Protein AF-A0A443RAS6-F1 (afdb_monomer_lite)

Organism: NCBI:txid1965070

Structure (mmCIF, N/CA/C/O backbone):
data_AF-A0A443RAS6-F1
#
_entry.id   AF-A0A443RAS6-F1
#
loop_
_atom_site.group_PDB
_atom_site.id
_atom_site.type_symbol
_atom_site.label_atom_id
_atom_site.label_alt_id
_atom_site.label_comp_id
_atom_site.label_asym_id
_atom_site.label_entity_id
_atom_site.label_seq_id
_atom_site.pdbx_PDB_ins_code
_atom_site.Cartn_x
_atom_site.Cartn_y
_atom_site.Cartn_z
_atom_site.occupancy
_atom_site.B_iso_or_equiv
_atom_site.auth_seq_id
_atom_site.auth_comp_id
_atom_site.auth_asym_id
_atom_site.auth_atom_id
_atom_site.pdbx_PDB_model_num
ATOM 1 N N . MET A 1 1 ? 13.124 -2.438 -20.860 1.00 58.00 1 MET A N 1
ATOM 2 C CA . MET A 1 1 ? 12.366 -3.612 -20.369 1.00 58.00 1 MET A CA 1
ATOM 3 C C . MET A 1 1 ? 11.002 -3.561 -21.036 1.00 58.00 1 MET A C 1
ATOM 5 O O . MET A 1 1 ? 10.364 -2.513 -20.960 1.00 58.00 1 MET A O 1
ATOM 9 N N . SER A 1 2 ? 10.614 -4.583 -21.804 1.00 59.81 2 SER A N 1
ATOM 10 C CA . SER A 1 2 ? 9.343 -4.543 -22.541 1.00 59.81 2 SER A CA 1
ATOM 11 C C . SER A 1 2 ? 8.167 -4.619 -21.564 1.00 59.81 2 SER A C 1
ATOM 13 O O . SER A 1 2 ? 8.284 -5.139 -20.457 1.00 59.81 2 SER A O 1
ATOM 15 N N . ARG A 1 3 ? 7.009 -4.084 -21.961 1.00 59.53 3 ARG A N 1
ATOM 16 C CA . ARG A 1 3 ? 5.764 -4.160 -21.172 1.00 59.53 3 ARG A CA 1
ATOM 17 C C . ARG A 1 3 ? 5.272 -5.606 -20.985 1.00 59.53 3 ARG A C 1
ATOM 19 O O . ARG A 1 3 ? 4.442 -5.857 -20.122 1.00 59.53 3 ARG A O 1
ATOM 26 N N . GLU A 1 4 ? 5.820 -6.515 -21.785 1.00 67.62 4 GLU A N 1
ATOM 27 C CA . GLU A 1 4 ? 5.557 -7.952 -21.816 1.00 67.62 4 GLU A CA 1
ATOM 28 C C . GLU A 1 4 ? 6.598 -8.762 -21.037 1.00 67.62 4 GLU A C 1
ATOM 30 O O . GLU A 1 4 ? 6.524 -9.987 -21.027 1.00 67.62 4 GLU A O 1
ATOM 35 N N . ASP A 1 5 ? 7.568 -8.109 -20.382 1.00 83.75 5 ASP A N 1
ATOM 36 C CA . ASP A 1 5 ? 8.494 -8.819 -19.510 1.00 83.75 5 ASP A CA 1
ATOM 37 C C . ASP A 1 5 ? 7.685 -9.489 -18.380 1.00 83.75 5 ASP A C 1
ATOM 39 O O . ASP A 1 5 ? 7.024 -8.788 -17.596 1.00 83.75 5 ASP A O 1
ATOM 43 N N . PRO A 1 6 ? 7.705 -10.832 -18.286 1.00 86.88 6 PRO A N 1
ATOM 44 C CA . PRO A 1 6 ? 6.890 -11.564 -17.325 1.00 86.88 6 PRO A CA 1
ATOM 45 C C . PRO A 1 6 ? 7.196 -11.152 -15.881 1.00 86.88 6 PRO A C 1
ATOM 47 O O . PRO A 1 6 ? 6.295 -11.162 -15.041 1.00 86.88 6 PRO A O 1
ATOM 50 N N . VAL A 1 7 ? 8.426 -10.710 -15.590 1.00 87.94 7 VAL A N 1
ATOM 51 C CA . VAL A 1 7 ? 8.812 -10.220 -14.260 1.00 87.94 7 VAL A CA 1
ATOM 52 C C . VAL A 1 7 ? 8.129 -8.889 -13.953 1.00 87.94 7 VAL A C 1
ATOM 54 O O . VAL A 1 7 ? 7.581 -8.711 -12.864 1.00 87.94 7 VAL A O 1
ATOM 57 N N . PHE A 1 8 ? 8.110 -7.960 -14.913 1.00 89.06 8 PHE A N 1
ATOM 58 C CA . PHE A 1 8 ? 7.463 -6.656 -14.745 1.00 89.06 8 PHE A CA 1
ATOM 59 C C . PHE A 1 8 ? 5.953 -6.810 -14.531 1.00 89.06 8 PHE A C 1
ATOM 61 O O . PHE A 1 8 ? 5.379 -6.198 -13.624 1.00 89.06 8 PHE A O 1
ATOM 68 N N . LEU A 1 9 ? 5.316 -7.665 -15.337 1.00 90.62 9 LEU A N 1
ATOM 69 C CA . LEU A 1 9 ? 3.886 -7.941 -15.232 1.00 90.62 9 LEU A CA 1
ATOM 70 C C . LEU A 1 9 ? 3.549 -8.631 -13.902 1.00 90.62 9 LEU A C 1
ATOM 72 O O . LEU A 1 9 ? 2.594 -8.234 -13.230 1.00 90.62 9 LEU A O 1
ATOM 76 N N . SER A 1 10 ? 4.357 -9.612 -13.490 1.00 91.44 10 SER A N 1
ATOM 77 C CA . SER A 1 10 ? 4.184 -10.291 -12.205 1.00 91.44 10 SER A CA 1
ATOM 78 C C . SER A 1 10 ? 4.307 -9.320 -11.031 1.00 91.44 10 SER A C 1
ATOM 80 O O . SER A 1 10 ? 3.483 -9.378 -10.124 1.00 91.44 10 SER A O 1
ATOM 82 N N . LEU A 1 11 ? 5.278 -8.402 -11.046 1.00 91.31 11 LEU A N 1
ATOM 83 C CA . LEU A 1 11 ? 5.440 -7.396 -9.990 1.00 91.31 11 LEU A CA 1
ATOM 84 C C . LEU A 1 11 ? 4.236 -6.459 -9.894 1.00 91.31 11 LEU A C 1
ATOM 86 O O . LEU A 1 11 ? 3.723 -6.235 -8.795 1.00 91.31 11 LEU A O 1
ATOM 90 N N . LYS A 1 12 ? 3.752 -5.962 -11.040 1.00 93.44 12 LYS A N 1
ATOM 91 C CA . LYS A 1 12 ? 2.556 -5.114 -11.109 1.00 93.44 12 LYS A CA 1
ATOM 92 C C . LYS A 1 12 ? 1.363 -5.801 -10.444 1.00 93.44 12 LYS A C 1
ATOM 94 O O . LYS A 1 12 ? 0.730 -5.222 -9.562 1.00 93.44 12 LYS A O 1
ATOM 99 N N . TRP A 1 13 ? 1.079 -7.043 -10.834 1.00 94.19 13 TRP A N 1
ATOM 100 C CA . TRP A 1 13 ? -0.065 -7.780 -10.300 1.00 94.19 13 TRP A CA 1
ATOM 101 C C . TRP A 1 13 ? 0.108 -8.187 -8.841 1.00 94.19 13 TRP A C 1
ATOM 103 O O . TRP A 1 13 ? -0.866 -8.118 -8.096 1.00 94.19 13 TRP A O 1
ATOM 113 N N . SER A 1 14 ? 1.320 -8.514 -8.392 1.00 93.31 14 SER A N 1
ATOM 114 C CA . SER A 1 14 ? 1.589 -8.766 -6.972 1.00 93.31 14 SER A CA 1
ATOM 115 C C . SER A 1 14 ? 1.257 -7.545 -6.114 1.00 93.31 14 SER A C 1
ATOM 117 O O . SER A 1 14 ? 0.576 -7.678 -5.099 1.00 93.31 14 SER A O 1
ATOM 119 N N . ILE A 1 15 ? 1.662 -6.343 -6.540 1.00 93.12 15 ILE A N 1
ATOM 120 C CA . ILE A 1 15 ? 1.342 -5.097 -5.826 1.00 93.12 15 ILE A CA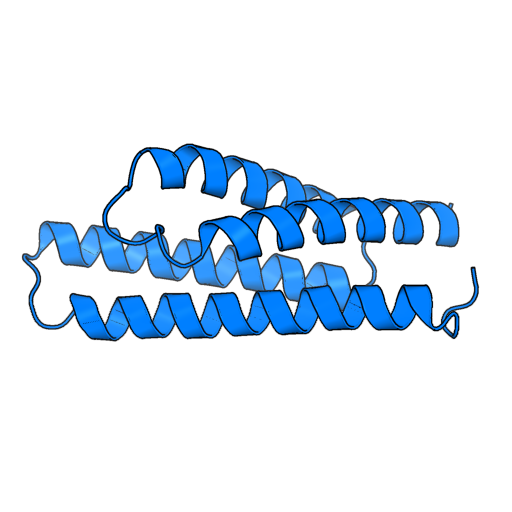 1
ATOM 121 C C . ILE A 1 15 ? -0.166 -4.856 -5.821 1.00 93.12 15 ILE A C 1
ATOM 123 O O . ILE A 1 15 ? -0.727 -4.579 -4.762 1.00 93.12 15 ILE A O 1
ATOM 127 N N . VAL A 1 16 ? -0.836 -5.005 -6.968 1.00 94.25 16 VAL A N 1
ATOM 128 C CA . VAL A 1 16 ? -2.295 -4.843 -7.071 1.00 94.25 16 VAL A CA 1
ATOM 129 C C . VAL A 1 16 ? -3.026 -5.809 -6.135 1.00 94.25 16 VAL A C 1
ATOM 131 O O . VAL A 1 16 ? -3.861 -5.373 -5.344 1.00 94.25 16 VAL A O 1
ATOM 134 N N . ILE A 1 17 ? -2.689 -7.100 -6.173 1.00 93.19 17 ILE A N 1
ATOM 135 C CA . ILE A 1 17 ? -3.342 -8.136 -5.362 1.00 93.19 17 ILE A CA 1
ATOM 136 C C . ILE A 1 17 ? -3.113 -7.878 -3.874 1.00 93.19 17 ILE A C 1
ATOM 138 O O . ILE A 1 17 ? -4.075 -7.841 -3.110 1.00 93.19 17 ILE A O 1
ATOM 142 N N . ILE A 1 18 ? -1.867 -7.648 -3.451 1.00 90.25 18 ILE A N 1
ATOM 143 C CA . ILE A 1 18 ? -1.557 -7.397 -2.037 1.00 90.25 18 ILE A CA 1
ATOM 144 C C . ILE A 1 18 ? -2.255 -6.116 -1.559 1.00 90.25 18 ILE A C 1
ATOM 146 O O . ILE A 1 18 ? -2.781 -6.083 -0.447 1.00 90.25 18 ILE A O 1
ATOM 150 N N . THR A 1 19 ? -2.320 -5.078 -2.393 1.00 90.88 19 THR A N 1
ATOM 151 C CA . THR A 1 19 ? -3.013 -3.825 -2.060 1.00 90.88 19 THR A CA 1
ATOM 152 C C . THR A 1 19 ? -4.521 -4.039 -1.904 1.00 90.88 19 THR A C 1
ATOM 154 O O . THR A 1 19 ? -5.102 -3.572 -0.926 1.00 90.88 19 THR A O 1
ATOM 157 N N . LEU A 1 20 ? -5.156 -4.804 -2.798 1.00 91.81 20 LEU A N 1
ATOM 158 C CA . LEU A 1 20 ? -6.573 -5.170 -2.683 1.00 91.81 20 LEU A CA 1
ATOM 159 C C . LEU A 1 20 ? -6.855 -5.992 -1.422 1.00 91.81 20 LEU A C 1
ATOM 161 O O . LEU A 1 20 ? -7.808 -5.697 -0.702 1.00 91.81 20 LEU A O 1
ATOM 165 N N . VAL A 1 21 ? -6.009 -6.980 -1.122 1.00 90.06 21 VAL A N 1
ATOM 166 C CA . VAL A 1 21 ? -6.111 -7.773 0.112 1.00 90.06 21 VAL A CA 1
ATOM 167 C C . VAL A 1 21 ? -6.023 -6.868 1.342 1.00 90.06 21 VAL A C 1
ATOM 169 O O . VAL A 1 21 ? -6.819 -7.027 2.265 1.00 90.06 21 VAL A O 1
ATOM 172 N N . ASN A 1 22 ? -5.122 -5.880 1.345 1.00 87.06 22 ASN A N 1
ATOM 173 C CA . ASN A 1 22 ? -5.023 -4.919 2.442 1.00 87.06 22 ASN A CA 1
ATOM 174 C C . ASN A 1 22 ? -6.276 -4.041 2.570 1.00 87.06 22 ASN A C 1
ATOM 176 O O . ASN A 1 22 ? -6.757 -3.872 3.684 1.00 87.06 22 ASN A O 1
ATOM 180 N N . ILE A 1 23 ? -6.861 -3.551 1.468 1.00 88.38 23 ILE A N 1
ATOM 181 C CA . ILE A 1 23 ? -8.129 -2.796 1.513 1.00 88.38 23 ILE A CA 1
ATOM 182 C C . ILE A 1 23 ? -9.241 -3.647 2.133 1.00 88.38 23 ILE A C 1
ATOM 184 O O . ILE A 1 23 ? -9.922 -3.198 3.057 1.00 88.38 23 ILE A O 1
ATOM 188 N N . VAL A 1 24 ? -9.412 -4.882 1.653 1.00 90.25 24 VAL A N 1
ATOM 189 C CA . VAL A 1 24 ? -10.436 -5.803 2.167 1.00 90.25 24 VAL A CA 1
ATOM 190 C C . VAL A 1 24 ? -10.207 -6.087 3.649 1.00 90.25 24 VAL A C 1
ATOM 192 O O . VAL A 1 24 ? -11.153 -6.032 4.433 1.00 90.25 24 VAL A O 1
ATOM 195 N N . TYR A 1 25 ? -8.961 -6.329 4.057 1.00 85.31 25 TYR A N 1
ATOM 196 C CA . TYR A 1 25 ? -8.612 -6.569 5.454 1.00 85.31 25 TYR A CA 1
ATOM 197 C C . TYR A 1 25 ? -8.878 -5.341 6.339 1.00 85.31 25 TYR A C 1
ATOM 199 O O . TYR A 1 25 ? -9.469 -5.475 7.410 1.00 85.31 25 TYR A O 1
ATOM 207 N N . THR A 1 26 ? -8.521 -4.134 5.887 1.00 85.06 26 THR A N 1
ATOM 208 C CA . THR A 1 26 ? -8.816 -2.879 6.595 1.00 85.06 26 THR A CA 1
ATOM 209 C C . THR A 1 26 ? -10.321 -2.696 6.802 1.00 85.06 26 THR A C 1
ATOM 211 O O . THR A 1 26 ? -10.750 -2.377 7.911 1.00 85.06 26 THR A O 1
ATOM 214 N N . LEU A 1 27 ? -11.135 -2.956 5.775 1.00 88.44 27 LEU A N 1
ATOM 215 C CA . LEU A 1 27 ? -12.595 -2.887 5.884 1.00 88.44 27 LEU A CA 1
ATOM 216 C C . LEU A 1 27 ? -13.160 -3.981 6.799 1.00 88.44 27 LEU A C 1
ATOM 218 O O . LEU A 1 27 ? -14.049 -3.711 7.604 1.00 88.44 27 LEU A O 1
ATOM 222 N N . TYR A 1 28 ? -12.632 -5.202 6.720 1.00 87.12 28 TYR A N 1
ATOM 223 C CA . TYR A 1 28 ? -13.032 -6.301 7.597 1.00 87.12 28 TYR A CA 1
ATOM 224 C C . TYR A 1 28 ? -12.805 -5.956 9.075 1.00 87.12 28 TYR A C 1
ATOM 226 O O . TYR A 1 28 ? -13.723 -6.075 9.889 1.00 87.12 28 TYR A O 1
ATOM 234 N N . ILE A 1 29 ? -11.612 -5.456 9.411 1.00 81.69 29 ILE A N 1
ATOM 235 C CA . ILE A 1 29 ? -11.281 -4.972 10.756 1.00 81.69 29 ILE A CA 1
ATOM 236 C C . ILE A 1 29 ? -12.227 -3.841 11.161 1.00 81.69 29 ILE A C 1
ATOM 238 O O . ILE A 1 29 ? -12.755 -3.858 12.273 1.00 81.69 29 ILE A O 1
ATOM 242 N N . PHE A 1 30 ? -12.490 -2.887 10.266 1.00 85.00 30 PHE A N 1
ATOM 243 C CA . PHE A 1 30 ? -13.434 -1.812 10.544 1.00 85.00 30 PHE A CA 1
ATOM 244 C C . PHE A 1 30 ? -14.795 -2.365 10.993 1.00 85.00 30 PHE A C 1
ATOM 246 O O . PHE A 1 30 ? -15.245 -2.045 12.092 1.00 85.00 30 PHE A O 1
ATOM 253 N N . PHE A 1 31 ? -15.414 -3.258 10.217 1.00 85.38 31 PHE A N 1
ATOM 254 C CA . PHE A 1 31 ? -16.724 -3.821 10.564 1.00 85.38 31 PHE A CA 1
ATOM 255 C C . PHE A 1 31 ? -16.708 -4.674 11.839 1.00 85.38 31 PHE A C 1
ATOM 257 O O . PHE A 1 31 ? -17.662 -4.612 12.620 1.00 85.38 31 PHE A O 1
ATOM 264 N N . LEU A 1 32 ? -15.634 -5.433 12.078 1.00 84.00 32 LEU A N 1
ATOM 265 C CA . LEU A 1 32 ? -15.499 -6.277 13.267 1.00 84.00 32 LEU A CA 1
ATOM 266 C C . LEU A 1 32 ? -15.473 -5.440 14.556 1.00 84.00 32 LEU A C 1
ATOM 268 O O . LEU A 1 32 ? -16.181 -5.747 15.516 1.00 84.00 32 LEU A O 1
ATOM 272 N N . TYR A 1 33 ? -14.674 -4.370 14.578 1.00 78.94 33 TYR A N 1
ATOM 273 C CA . TYR A 1 33 ? -14.463 -3.563 15.782 1.00 78.94 33 TYR A CA 1
ATOM 274 C C . TYR A 1 33 ? -15.477 -2.426 15.938 1.00 78.94 33 TYR A C 1
ATOM 276 O O . TYR A 1 33 ? -15.733 -2.002 17.067 1.00 78.94 33 TYR A O 1
ATOM 284 N N . PHE A 1 34 ? -16.095 -1.948 14.854 1.00 78.94 34 PHE A N 1
ATOM 285 C CA . PHE A 1 34 ? -17.061 -0.845 14.910 1.00 78.94 34 PHE A CA 1
ATOM 286 C C . PHE A 1 34 ? -18.278 -1.164 15.792 1.00 78.94 34 PHE A C 1
ATOM 288 O O . PHE A 1 34 ? -18.769 -0.289 16.502 1.00 78.94 34 PHE A O 1
ATOM 295 N N . LYS A 1 35 ? -18.729 -2.426 15.810 1.00 72.25 35 LYS A N 1
ATOM 296 C CA . LYS A 1 35 ? -19.943 -2.846 16.530 1.00 72.25 35 LYS A CA 1
ATOM 297 C C . LYS A 1 35 ? -19.840 -2.730 18.061 1.00 72.25 35 LYS A C 1
ATOM 299 O O . LYS A 1 35 ? -20.852 -2.484 18.706 1.00 72.25 35 LYS A O 1
ATOM 304 N N . ASN A 1 36 ? -18.643 -2.883 18.636 1.00 70.69 36 ASN A N 1
ATOM 305 C CA . ASN A 1 36 ? -18.446 -3.054 20.086 1.00 70.69 36 ASN A CA 1
ATOM 306 C C . ASN A 1 36 ? -17.604 -1.939 20.737 1.00 70.69 36 ASN A C 1
ATOM 308 O O . ASN A 1 36 ? -16.952 -2.163 21.756 1.00 70.69 36 ASN A O 1
ATOM 312 N N . THR A 1 37 ? -17.574 -0.744 20.147 1.00 72.75 37 THR A 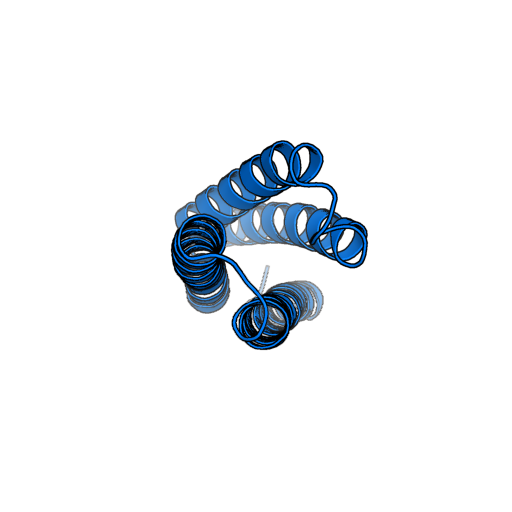N 1
ATOM 313 C CA . THR A 1 37 ? -16.579 0.277 20.493 1.00 72.75 37 THR A CA 1
ATOM 314 C C . THR A 1 37 ? -17.195 1.568 21.050 1.00 72.75 37 THR A C 1
ATOM 316 O O . THR A 1 37 ? -18.267 2.002 20.633 1.00 72.75 37 THR A O 1
ATOM 319 N N . SER A 1 38 ? -16.502 2.202 22.008 1.00 79.75 38 SER A N 1
ATOM 320 C CA . SER A 1 38 ? -16.867 3.516 22.557 1.00 79.75 38 SER A CA 1
ATOM 321 C C . SER A 1 38 ? -16.764 4.625 21.502 1.00 79.75 38 SER A C 1
ATOM 323 O O . SER A 1 38 ? -15.964 4.548 20.571 1.00 79.75 38 SER A O 1
ATOM 325 N N . ARG A 1 39 ? -17.537 5.709 21.662 1.00 76.38 39 ARG A N 1
ATOM 326 C CA . ARG A 1 39 ? -17.644 6.795 20.665 1.00 76.38 39 ARG A CA 1
ATOM 327 C C . ARG A 1 39 ? -16.286 7.330 20.186 1.00 76.38 39 ARG A C 1
ATOM 329 O O . ARG A 1 39 ? -16.099 7.525 18.990 1.00 76.38 39 ARG A O 1
ATOM 336 N N . GLU A 1 40 ? -15.332 7.522 21.095 1.00 77.69 40 GLU A N 1
ATOM 337 C CA . GLU A 1 40 ? -13.997 8.040 20.768 1.00 77.69 40 GLU A CA 1
ATOM 338 C C . GLU A 1 40 ? -13.167 7.052 19.929 1.00 77.69 40 GLU A C 1
ATOM 340 O O . GLU A 1 40 ? -12.564 7.421 18.917 1.00 77.69 40 GLU A O 1
ATOM 345 N N . ARG A 1 41 ? -13.176 5.769 20.305 1.00 75.94 41 ARG A N 1
ATOM 346 C CA . ARG A 1 41 ? -12.439 4.719 19.592 1.00 75.94 41 ARG A CA 1
ATOM 347 C C . ARG A 1 41 ? -13.080 4.432 18.224 1.00 75.94 41 ARG A C 1
ATOM 349 O O . ARG A 1 41 ? -12.344 4.155 17.279 1.00 75.94 41 ARG A O 1
ATOM 356 N N . SER A 1 42 ? -14.394 4.625 18.069 1.00 79.56 42 SER A N 1
ATOM 357 C CA . SER A 1 42 ? -15.089 4.537 16.775 1.00 79.56 42 SER A CA 1
ATOM 358 C C . SER A 1 42 ? -14.688 5.661 15.818 1.00 79.56 42 SER A C 1
ATOM 360 O O . SER A 1 42 ? -14.418 5.390 14.651 1.00 79.56 42 SER A O 1
ATOM 362 N N . VAL A 1 43 ? -14.579 6.910 16.292 1.00 82.44 43 VAL A N 1
ATOM 363 C CA . VAL A 1 43 ? -14.105 8.034 15.456 1.00 82.44 43 VAL A CA 1
ATOM 364 C C . VAL A 1 43 ? -12.672 7.791 14.986 1.00 82.44 43 VAL A C 1
ATOM 366 O O . VAL A 1 43 ? -12.380 7.925 13.798 1.00 82.44 43 VAL A O 1
ATOM 369 N N . ARG A 1 44 ? -11.787 7.363 15.896 1.00 81.75 44 ARG A N 1
ATOM 370 C CA . ARG A 1 44 ? -10.399 7.018 15.558 1.00 81.75 44 ARG A CA 1
ATOM 371 C C . ARG A 1 44 ? -10.345 5.924 14.485 1.00 81.75 44 ARG A C 1
ATOM 373 O O . ARG A 1 44 ? -9.615 6.064 13.509 1.00 81.75 44 ARG A O 1
ATOM 380 N N . LEU A 1 45 ? -11.146 4.868 14.639 1.00 81.81 45 LEU A N 1
ATOM 381 C CA . LEU A 1 45 ? -11.239 3.756 13.691 1.00 81.81 45 LEU A CA 1
ATOM 382 C C . LEU A 1 45 ? -11.745 4.208 12.306 1.00 81.81 45 LEU A C 1
ATOM 384 O O . LEU A 1 45 ? -11.171 3.800 11.297 1.00 81.81 45 LEU A O 1
ATOM 388 N N . ILE A 1 46 ? -12.758 5.083 12.244 1.00 85.38 46 ILE A N 1
ATOM 389 C CA . ILE A 1 46 ? -13.254 5.666 10.982 1.00 85.38 46 ILE A CA 1
ATOM 390 C C . ILE A 1 46 ? -12.136 6.434 10.270 1.00 85.38 46 ILE A C 1
ATOM 392 O O . ILE A 1 46 ? -11.881 6.180 9.094 1.00 85.38 46 ILE A O 1
ATOM 396 N N . ILE A 1 47 ? -11.448 7.338 10.976 1.00 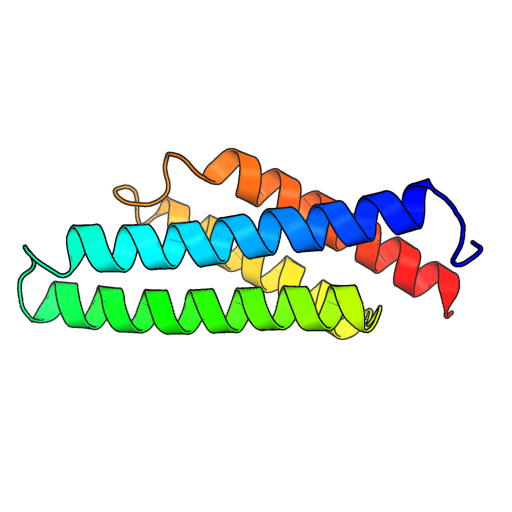86.12 47 ILE A N 1
ATOM 397 C CA . ILE A 1 47 ? -10.378 8.165 10.395 1.00 86.12 47 ILE A CA 1
ATOM 398 C C . ILE A 1 47 ? -9.269 7.280 9.818 1.00 86.12 47 ILE A C 1
ATOM 400 O O . ILE A 1 47 ? -8.875 7.464 8.667 1.00 86.12 47 ILE A O 1
ATOM 404 N N . TRP A 1 48 ? -8.809 6.281 10.577 1.00 83.69 48 TRP A N 1
ATOM 405 C CA . TRP A 1 48 ? -7.776 5.351 10.112 1.00 83.69 48 TRP A CA 1
ATOM 406 C C . TRP A 1 48 ? -8.220 4.504 8.924 1.00 83.69 48 TRP A C 1
ATOM 408 O O . TRP A 1 48 ? -7.426 4.267 8.017 1.00 83.69 48 TRP A O 1
ATOM 418 N N . THR A 1 49 ? -9.480 4.077 8.900 1.00 86.50 49 THR A N 1
ATOM 419 C CA . THR A 1 49 ? -10.029 3.287 7.791 1.00 86.50 49 THR A CA 1
ATOM 420 C C . THR A 1 49 ? -10.086 4.118 6.515 1.00 86.50 49 THR A C 1
ATOM 422 O O . THR A 1 49 ? -9.620 3.663 5.473 1.00 86.50 49 THR A O 1
ATOM 425 N N . ILE A 1 50 ? -10.588 5.355 6.592 1.00 89.75 50 ILE A N 1
ATOM 426 C CA . ILE A 1 50 ? -10.640 6.268 5.443 1.00 89.75 50 ILE A CA 1
ATOM 427 C C . ILE A 1 50 ? -9.224 6.561 4.938 1.00 89.75 50 ILE A C 1
ATOM 429 O O . ILE A 1 50 ? -8.962 6.420 3.745 1.00 89.75 50 ILE A O 1
ATOM 433 N N . ALA A 1 51 ? -8.299 6.912 5.837 1.00 88.19 51 ALA A N 1
ATOM 434 C CA . ALA A 1 51 ? -6.909 7.175 5.475 1.00 88.19 51 ALA A CA 1
ATOM 435 C C . ALA A 1 51 ? -6.252 5.949 4.817 1.00 88.19 51 ALA A C 1
ATOM 437 O O . ALA A 1 51 ? -5.661 6.072 3.746 1.00 88.19 51 ALA A O 1
ATOM 438 N N . GLY A 1 52 ? -6.418 4.760 5.404 1.00 86.19 52 GLY A N 1
ATOM 439 C CA . GLY A 1 52 ? -5.892 3.508 4.863 1.00 86.19 52 GLY A CA 1
ATOM 440 C C . GLY A 1 52 ? -6.422 3.210 3.462 1.00 86.19 52 GLY A C 1
ATOM 441 O O . GLY A 1 52 ? -5.637 2.979 2.543 1.00 86.19 52 GLY A O 1
ATOM 442 N N . VAL A 1 53 ? -7.741 3.293 3.260 1.00 89.56 53 VAL A N 1
ATOM 443 C CA . VAL A 1 53 ? -8.364 3.067 1.945 1.00 89.56 53 VAL A CA 1
ATOM 444 C C . VAL A 1 53 ? -7.859 4.072 0.907 1.00 89.56 53 VAL A C 1
ATOM 446 O O . VAL A 1 53 ? -7.550 3.672 -0.217 1.00 89.56 53 VAL A O 1
ATOM 449 N N . LEU A 1 54 ? -7.719 5.353 1.262 1.00 91.62 54 LEU A N 1
ATOM 450 C CA . LEU A 1 54 ? -7.179 6.373 0.355 1.00 91.62 54 LEU A CA 1
ATOM 451 C C . LEU A 1 54 ? -5.723 6.082 -0.031 1.00 91.62 54 LEU A C 1
ATOM 453 O O . LEU A 1 54 ? -5.381 6.136 -1.214 1.00 91.62 54 LEU A O 1
ATOM 457 N N . PHE A 1 55 ? -4.877 5.718 0.933 1.00 90.88 55 PHE A N 1
ATOM 458 C CA . PHE A 1 55 ? -3.475 5.390 0.668 1.00 90.88 55 PHE A CA 1
ATOM 459 C C . PHE A 1 55 ? -3.320 4.146 -0.207 1.00 90.88 55 PHE A C 1
ATOM 461 O O . PHE A 1 55 ? -2.546 4.166 -1.164 1.00 90.88 55 PHE A O 1
ATOM 468 N N . PHE A 1 56 ? -4.085 3.087 0.052 1.00 90.50 56 PHE A N 1
ATOM 469 C CA . PHE A 1 56 ? -4.068 1.907 -0.810 1.00 90.50 56 PHE A CA 1
ATOM 470 C C . PHE A 1 56 ? -4.641 2.191 -2.202 1.00 90.50 56 PHE A C 1
ATOM 472 O O . PHE A 1 56 ? -4.125 1.677 -3.192 1.00 90.50 56 PHE A O 1
ATOM 479 N N . SER A 1 57 ? -5.643 3.065 -2.311 1.00 91.62 57 SER A N 1
ATOM 480 C CA . SER A 1 57 ? -6.166 3.501 -3.612 1.00 91.62 57 SER A CA 1
ATOM 481 C C . SER A 1 57 ? -5.101 4.235 -4.434 1.00 91.62 57 SER A C 1
ATOM 483 O O . SER A 1 57 ? -4.984 3.987 -5.634 1.00 91.62 57 SER A O 1
ATOM 485 N N . LEU A 1 58 ? -4.272 5.077 -3.802 1.00 92.44 58 LEU A N 1
ATOM 486 C CA . LEU A 1 58 ? -3.115 5.696 -4.462 1.00 92.44 58 LEU A CA 1
ATOM 487 C C . LEU A 1 58 ? -2.120 4.647 -4.973 1.00 92.44 58 LEU A C 1
ATOM 489 O O . LEU A 1 58 ? -1.662 4.758 -6.109 1.00 92.44 58 LEU A O 1
ATOM 493 N N . GLY A 1 59 ? -1.839 3.612 -4.177 1.00 90.38 59 GLY A N 1
ATOM 494 C CA . GLY A 1 59 ? -0.986 2.493 -4.587 1.00 90.38 59 GLY A CA 1
ATOM 495 C C . GLY A 1 59 ? -1.516 1.747 -5.811 1.00 90.38 59 GLY A C 1
ATOM 496 O O . GLY A 1 59 ? -0.761 1.482 -6.747 1.00 90.38 59 GLY A O 1
ATOM 497 N N . LEU A 1 60 ? -2.828 1.483 -5.862 1.00 93.94 60 LEU A N 1
ATOM 498 C CA . LEU A 1 60 ? -3.469 0.888 -7.040 1.00 93.94 60 LEU A CA 1
ATOM 499 C C . LEU A 1 60 ? -3.323 1.784 -8.271 1.00 93.94 60 LEU A C 1
ATOM 501 O O . LEU A 1 60 ? -2.923 1.307 -9.333 1.00 93.94 60 LEU A O 1
ATOM 505 N N . ILE A 1 61 ? -3.617 3.079 -8.137 1.00 94.69 61 ILE A N 1
ATOM 506 C CA . ILE A 1 61 ? -3.516 4.031 -9.249 1.00 94.69 61 ILE A CA 1
ATOM 507 C C . ILE A 1 61 ? -2.071 4.109 -9.755 1.00 94.69 61 ILE A C 1
ATOM 509 O O . ILE A 1 61 ? -1.861 4.044 -10.967 1.00 94.69 61 ILE A O 1
ATOM 513 N N . GLY A 1 62 ? -1.089 4.196 -8.854 1.00 92.81 62 GLY A N 1
ATOM 514 C CA . GLY A 1 62 ? 0.333 4.204 -9.201 1.00 92.81 62 GLY A CA 1
ATOM 515 C C . GLY A 1 62 ? 0.755 2.940 -9.951 1.00 92.81 62 GLY A C 1
ATOM 516 O O . GLY A 1 62 ? 1.394 3.031 -11.001 1.00 92.81 62 GLY A O 1
ATOM 517 N N . ALA A 1 63 ? 0.318 1.767 -9.483 1.00 92.69 63 ALA A N 1
ATOM 518 C CA . ALA A 1 63 ? 0.624 0.493 -10.125 1.00 92.69 63 ALA A CA 1
ATOM 519 C C . ALA A 1 63 ? -0.026 0.373 -11.515 1.00 92.69 63 ALA A C 1
ATOM 521 O O . ALA A 1 63 ? 0.628 -0.056 -12.468 1.00 92.69 63 ALA A O 1
ATOM 522 N N . PHE A 1 64 ? -1.293 0.778 -11.668 1.00 93.38 64 PHE A N 1
ATOM 523 C CA . PHE A 1 64 ? -2.004 0.707 -12.948 1.00 93.38 64 PHE A CA 1
ATOM 524 C C . PHE A 1 64 ? -1.471 1.693 -13.981 1.00 93.38 64 PHE A C 1
ATOM 526 O O . PHE A 1 64 ? -1.269 1.293 -15.133 1.00 93.38 64 PHE A O 1
ATOM 533 N N . LYS A 1 65 ? -1.233 2.944 -13.567 1.00 93.62 65 LYS A N 1
ATOM 534 C CA . LYS A 1 65 ? -0.687 3.999 -14.429 1.00 93.62 65 LYS A CA 1
ATOM 535 C C . LYS A 1 65 ? 0.805 3.839 -14.701 1.00 93.62 65 LYS A C 1
ATOM 537 O O . LYS A 1 65 ? 1.296 4.487 -15.615 1.00 93.62 65 LYS A O 1
ATOM 542 N N . GLU A 1 66 ? 1.492 2.964 -13.963 1.00 93.25 66 GLU A N 1
ATOM 543 C CA . GLU A 1 66 ? 2.949 2.811 -14.035 1.00 93.25 66 GLU A CA 1
ATOM 544 C C . GLU A 1 66 ? 3.636 4.164 -13.785 1.00 93.25 66 GLU A C 1
ATOM 546 O O . GLU A 1 66 ? 4.531 4.563 -14.521 1.00 93.25 66 GLU A O 1
ATOM 551 N N . ASP A 1 67 ? 3.170 4.892 -12.765 1.00 93.38 67 ASP A N 1
ATOM 552 C CA . ASP A 1 67 ? 3.645 6.236 -12.429 1.00 93.38 67 ASP A CA 1
ATOM 553 C C . ASP A 1 67 ? 4.694 6.165 -11.310 1.00 93.38 67 ASP A C 1
ATOM 555 O O . ASP A 1 67 ? 4.415 5.720 -10.193 1.00 93.38 67 ASP A O 1
ATOM 559 N N . PHE A 1 68 ? 5.915 6.603 -11.616 1.00 93.00 68 PHE A N 1
ATOM 560 C CA . PHE A 1 68 ? 7.045 6.561 -10.690 1.00 93.00 68 PHE A CA 1
ATOM 561 C C . PHE A 1 68 ? 6.796 7.370 -9.412 1.00 93.00 68 PHE A C 1
ATOM 563 O O . PHE A 1 68 ? 7.054 6.883 -8.309 1.00 93.00 68 PHE A O 1
ATOM 570 N N . THR A 1 69 ? 6.288 8.593 -9.552 1.00 93.38 69 THR A N 1
ATOM 571 C CA . THR A 1 69 ? 6.080 9.513 -8.433 1.00 93.38 69 THR A CA 1
ATOM 572 C C . THR A 1 69 ? 5.001 8.980 -7.500 1.00 93.38 69 THR A C 1
ATOM 574 O O . THR A 1 69 ? 5.195 8.976 -6.283 1.00 93.38 69 THR A O 1
ATOM 577 N N . LEU A 1 70 ? 3.901 8.458 -8.048 1.00 93.94 70 LEU A N 1
ATOM 578 C CA . LEU A 1 70 ? 2.847 7.840 -7.241 1.00 93.94 70 LEU A CA 1
ATOM 579 C C . LEU A 1 70 ? 3.339 6.588 -6.511 1.00 93.94 70 LEU A C 1
ATOM 581 O O . LEU A 1 70 ? 3.027 6.419 -5.332 1.00 93.94 70 LEU A O 1
ATOM 585 N N . MET A 1 71 ? 4.138 5.741 -7.167 1.00 94.56 71 MET A N 1
ATOM 586 C CA . MET A 1 71 ? 4.706 4.553 -6.521 1.00 94.56 71 MET A CA 1
ATOM 587 C C . MET A 1 71 ? 5.700 4.912 -5.410 1.00 94.56 71 MET A C 1
ATOM 589 O O . MET A 1 71 ? 5.686 4.273 -4.358 1.00 94.56 71 MET A O 1
ATOM 593 N N . LEU A 1 72 ? 6.511 5.962 -5.586 1.00 94.62 72 LEU A N 1
ATOM 594 C CA . LEU A 1 72 ? 7.385 6.470 -4.524 1.00 94.62 72 LEU A CA 1
ATOM 595 C C . LEU A 1 72 ? 6.595 7.004 -3.330 1.00 94.62 72 LEU A C 1
ATOM 597 O O . LEU A 1 72 ? 6.881 6.628 -2.193 1.00 94.62 72 LEU A O 1
ATOM 601 N N . ILE A 1 73 ? 5.598 7.858 -3.579 1.00 94.69 73 ILE A N 1
ATOM 602 C CA . ILE A 1 73 ? 4.740 8.404 -2.520 1.00 94.69 73 ILE A CA 1
ATOM 603 C C . ILE A 1 73 ? 4.065 7.257 -1.767 1.00 94.69 73 ILE A C 1
ATOM 605 O O . ILE A 1 73 ? 4.084 7.238 -0.538 1.00 94.69 73 ILE A O 1
ATOM 609 N N . PHE A 1 74 ? 3.531 6.271 -2.489 1.00 94.50 74 PHE A N 1
ATOM 610 C CA . PHE A 1 74 ? 2.918 5.096 -1.885 1.00 94.50 74 PHE A CA 1
ATOM 611 C C . PHE A 1 74 ? 3.912 4.313 -1.016 1.00 94.50 74 PHE A C 1
ATOM 613 O O . PHE A 1 74 ? 3.609 4.033 0.142 1.00 94.50 74 PHE A O 1
ATOM 620 N N . GLY A 1 75 ? 5.122 4.039 -1.512 1.00 93.44 75 GLY A N 1
ATOM 621 C CA . GLY A 1 75 ? 6.170 3.357 -0.746 1.00 93.44 75 GLY A CA 1
ATOM 622 C C . GLY A 1 75 ? 6.556 4.095 0.540 1.00 93.44 75 GLY A C 1
ATOM 623 O O . GLY A 1 75 ? 6.654 3.4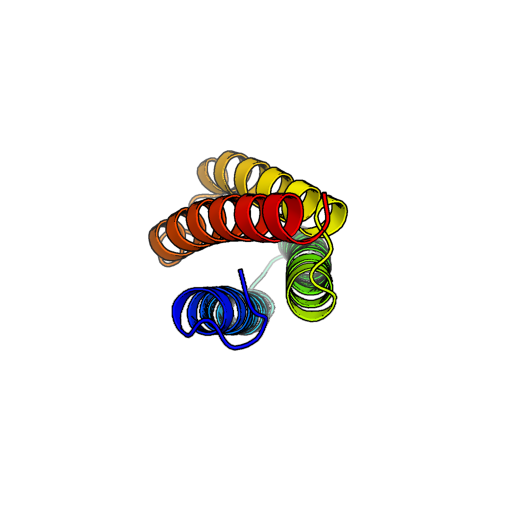78 1.602 1.00 93.44 75 GLY A O 1
ATOM 624 N N . ILE A 1 76 ? 6.705 5.421 0.480 1.00 93.75 76 ILE A N 1
ATOM 625 C CA . ILE A 1 76 ? 7.003 6.262 1.652 1.00 93.75 76 ILE A CA 1
ATOM 626 C C . ILE A 1 76 ? 5.848 6.221 2.658 1.00 93.75 76 ILE A C 1
ATOM 628 O O . ILE A 1 76 ? 6.070 6.032 3.854 1.00 93.75 76 ILE A O 1
ATOM 632 N N . VAL A 1 77 ? 4.608 6.350 2.186 1.00 91.31 77 VAL A N 1
ATOM 633 C CA . VAL A 1 77 ? 3.411 6.273 3.033 1.00 91.31 77 VAL A CA 1
ATOM 634 C C . VAL A 1 77 ? 3.284 4.899 3.693 1.00 91.31 77 VAL A C 1
ATOM 636 O O . VAL A 1 77 ? 2.880 4.818 4.854 1.00 91.31 77 VAL A O 1
ATOM 639 N N . LEU A 1 78 ? 3.649 3.815 3.006 1.00 90.81 78 LEU A N 1
ATOM 640 C CA . LEU A 1 78 ? 3.690 2.483 3.607 1.00 90.81 78 LEU A CA 1
ATOM 641 C C . LEU A 1 78 ? 4.755 2.392 4.710 1.00 90.81 78 LEU A C 1
ATOM 643 O O . LEU A 1 78 ? 4.467 1.849 5.773 1.00 90.81 78 LEU A O 1
ATOM 647 N N . ILE A 1 79 ? 5.947 2.966 4.520 1.00 91.31 79 ILE A N 1
ATOM 648 C CA . ILE A 1 79 ? 6.971 3.025 5.581 1.00 91.31 79 ILE A CA 1
ATOM 649 C C . ILE A 1 79 ? 6.446 3.797 6.796 1.00 91.31 79 ILE A C 1
ATOM 651 O O . ILE A 1 79 ? 6.545 3.312 7.923 1.00 91.31 79 ILE A O 1
ATOM 655 N N . LEU A 1 80 ? 5.850 4.972 6.581 1.00 89.12 80 LEU A N 1
ATOM 656 C CA . LEU A 1 80 ? 5.283 5.774 7.667 1.00 89.12 80 LEU A CA 1
ATOM 657 C C . LEU A 1 80 ? 4.174 5.015 8.402 1.00 89.12 80 LEU A C 1
ATOM 659 O O . LEU A 1 80 ? 4.165 4.985 9.630 1.00 89.12 80 LEU A O 1
ATOM 663 N N . ASN A 1 81 ? 3.282 4.344 7.671 1.00 82.75 81 ASN A N 1
ATOM 664 C CA . ASN A 1 81 ? 2.247 3.505 8.273 1.00 82.75 81 ASN A CA 1
ATOM 665 C C . ASN A 1 81 ? 2.829 2.321 9.047 1.00 82.75 81 ASN A C 1
ATOM 667 O O . ASN A 1 81 ? 2.302 1.992 10.103 1.00 82.75 81 ASN A O 1
ATOM 671 N N . LEU A 1 82 ? 3.913 1.700 8.576 1.00 84.38 82 LEU A N 1
ATOM 672 C CA . LEU A 1 82 ? 4.585 0.630 9.311 1.00 84.38 82 LEU A CA 1
ATOM 673 C C . LEU A 1 82 ? 5.156 1.153 10.639 1.00 84.38 82 LEU A C 1
ATOM 675 O O . LEU A 1 82 ? 4.938 0.535 11.680 1.00 84.38 82 LEU A O 1
ATOM 679 N N . ILE A 1 83 ? 5.825 2.312 10.618 1.00 83.38 83 ILE A N 1
ATOM 680 C CA . ILE A 1 83 ? 6.383 2.958 11.818 1.00 83.38 83 ILE A CA 1
ATOM 681 C C . ILE A 1 83 ? 5.267 3.324 12.802 1.00 83.38 83 ILE A C 1
ATOM 683 O O . ILE A 1 83 ? 5.359 3.005 13.983 1.00 83.38 83 ILE A O 1
ATOM 687 N N . LEU A 1 84 ? 4.189 3.951 12.326 1.00 76.06 84 LEU A N 1
ATOM 688 C CA . LEU A 1 84 ? 3.048 4.340 13.162 1.00 76.06 84 LEU A CA 1
ATOM 689 C C . LEU A 1 84 ? 2.257 3.122 13.670 1.00 76.06 84 LEU A C 1
ATOM 691 O O . LEU A 1 84 ? 1.793 3.116 14.810 1.00 76.06 84 LEU A O 1
ATOM 695 N N . GLY A 1 85 ? 2.135 2.078 12.848 1.00 69.06 85 GLY A N 1
ATOM 696 C CA . GLY A 1 85 ? 1.468 0.817 13.170 1.00 69.06 85 GLY A CA 1
ATOM 697 C C . GLY A 1 85 ? 2.197 0.011 14.244 1.00 69.06 85 GLY A C 1
ATOM 698 O O . GLY A 1 85 ? 1.545 -0.643 15.056 1.00 69.06 85 GLY A O 1
ATOM 699 N N . PHE A 1 86 ? 3.525 0.134 14.339 1.00 60.94 86 PHE A N 1
ATOM 700 C CA . PHE A 1 86 ? 4.304 -0.417 15.455 1.00 60.94 86 PHE A CA 1
ATOM 701 C C . PHE A 1 86 ? 3.860 0.137 16.819 1.00 60.94 86 PHE A C 1
ATOM 703 O O . PHE A 1 86 ? 3.907 -0.583 17.815 1.00 60.94 86 PHE A O 1
ATOM 710 N N . PHE A 1 87 ? 3.369 1.379 16.867 1.00 52.06 87 PHE A N 1
ATOM 711 C CA . PHE A 1 87 ? 2.825 1.991 18.083 1.00 52.06 87 PHE A CA 1
ATOM 712 C C . PHE A 1 87 ? 1.336 1.663 18.324 1.00 52.06 87 PHE A C 1
ATOM 714 O O . PHE A 1 87 ? 0.814 1.957 19.398 1.00 52.06 87 PHE A O 1
ATOM 721 N N . GLN A 1 88 ? 0.643 1.035 17.363 1.00 55.69 88 GLN A N 1
ATOM 722 C CA . GLN A 1 88 ? -0.778 0.653 17.439 1.00 55.69 88 GLN A CA 1
ATOM 723 C C . GLN A 1 88 ? -0.939 -0.879 17.401 1.00 55.69 88 GLN A C 1
ATOM 725 O O . GLN A 1 88 ? -1.443 -1.482 16.452 1.00 55.69 88 GLN A O 1
ATOM 730 N N . THR A 1 89 ? -0.486 -1.528 18.469 1.00 51.69 89 THR A N 1
ATOM 731 C CA . THR A 1 89 ? -0.182 -2.967 18.553 1.00 51.69 89 THR A CA 1
ATOM 732 C C . THR A 1 89 ? -1.372 -3.936 18.582 1.00 51.69 89 THR A C 1
ATOM 734 O O . THR A 1 89 ? -1.145 -5.145 18.510 1.00 51.69 89 THR A O 1
ATOM 737 N N . GLU A 1 90 ? -2.625 -3.476 18.658 1.00 55.22 90 GLU A N 1
ATOM 738 C CA . GLU A 1 90 ? -3.784 -4.390 18.729 1.00 55.22 90 GLU A CA 1
ATOM 739 C C . GLU A 1 90 ? -4.319 -4.846 17.361 1.00 55.22 90 GLU A C 1
ATOM 741 O O . GLU A 1 90 ? -4.933 -5.905 17.283 1.00 55.22 90 GLU A O 1
ATOM 746 N N . ILE A 1 91 ? -4.073 -4.101 16.277 1.00 54.97 91 ILE A N 1
ATOM 747 C CA . ILE A 1 91 ? -4.773 -4.313 14.991 1.00 54.97 91 ILE A CA 1
ATOM 748 C C . ILE A 1 91 ? -3.856 -4.897 13.892 1.00 54.97 91 ILE A C 1
ATOM 750 O O . ILE A 1 91 ? -4.327 -5.570 12.974 1.00 54.97 91 ILE A O 1
ATOM 754 N N . TYR A 1 92 ? -2.535 -4.712 14.000 1.00 56.16 92 TYR A N 1
ATOM 755 C CA . TYR A 1 92 ? -1.590 -4.924 12.888 1.00 56.16 92 TYR A CA 1
ATOM 756 C C . TYR A 1 92 ? -0.725 -6.194 12.950 1.00 56.16 92 TYR A C 1
ATOM 758 O O . TYR A 1 92 ? 0.045 -6.457 12.025 1.00 56.16 92 TYR A O 1
ATOM 766 N N . LYS A 1 93 ? -0.835 -7.022 13.998 1.00 57.03 93 LYS A N 1
ATOM 767 C CA . LYS A 1 93 ? 0.078 -8.172 14.177 1.00 57.03 93 LYS A CA 1
ATOM 768 C C . LYS A 1 93 ? 0.004 -9.211 13.047 1.00 57.03 93 LYS A C 1
ATOM 770 O O . LYS A 1 93 ? 1.009 -9.848 12.759 1.00 57.03 93 LYS A O 1
ATOM 775 N N . GLY A 1 94 ? -1.148 -9.358 12.386 1.00 58.75 94 GLY A N 1
ATOM 776 C CA . GLY A 1 94 ? -1.335 -10.314 11.286 1.00 58.75 94 GLY A CA 1
ATOM 777 C C . GLY A 1 94 ? -0.828 -9.850 9.913 1.00 58.75 94 GLY A C 1
ATOM 778 O O . GLY A 1 94 ? -0.610 -10.688 9.044 1.00 58.75 94 GLY A O 1
ATOM 779 N N . SER A 1 95 ? -0.620 -8.546 9.693 1.00 70.06 95 SER A N 1
ATOM 780 C CA . SER A 1 95 ? -0.333 -7.993 8.357 1.00 70.06 95 SER A CA 1
ATOM 781 C C . SER A 1 95 ? 1.088 -7.457 8.181 1.00 70.06 95 SER A C 1
ATOM 783 O O . SER A 1 95 ? 1.452 -7.070 7.073 1.00 70.06 95 SER A O 1
ATOM 785 N N . LEU A 1 96 ? 1.919 -7.463 9.229 1.00 77.94 96 LEU A N 1
ATOM 786 C CA . LEU A 1 96 ? 3.238 -6.822 9.210 1.00 77.94 96 LEU A CA 1
ATOM 787 C C . LEU A 1 96 ? 4.174 -7.393 8.132 1.00 77.94 96 LEU A C 1
ATOM 789 O O . LEU A 1 96 ? 4.800 -6.631 7.398 1.00 77.94 96 LEU A O 1
ATOM 793 N N . LEU A 1 97 ? 4.216 -8.722 7.981 1.00 81.06 97 LEU A N 1
ATOM 794 C CA . LEU A 1 97 ? 5.00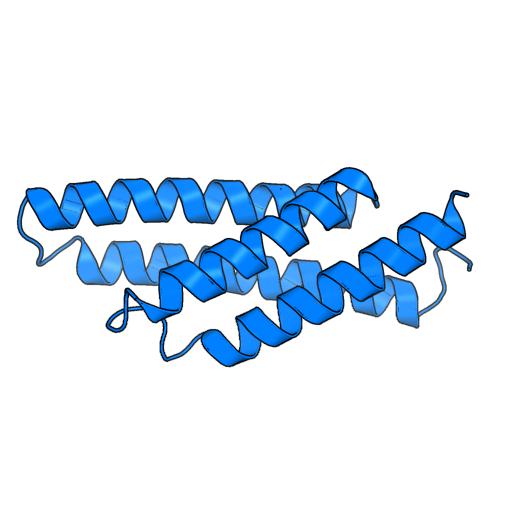1 -9.382 6.930 1.00 81.06 97 LEU A CA 1
ATOM 795 C C . LEU A 1 97 ? 4.545 -8.942 5.528 1.00 81.06 97 LEU A C 1
ATOM 797 O O . LEU A 1 97 ? 5.370 -8.572 4.697 1.0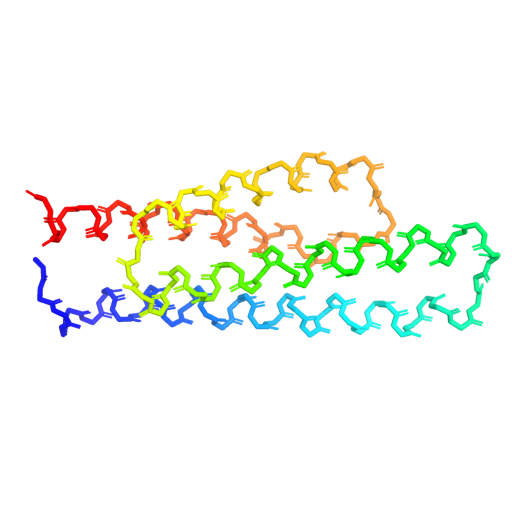0 81.06 97 LEU A O 1
ATOM 801 N N . LEU A 1 98 ? 3.231 -8.940 5.277 1.00 80.44 98 LEU A N 1
ATOM 802 C CA . LEU A 1 98 ? 2.657 -8.514 3.996 1.00 80.44 98 LEU A CA 1
ATOM 803 C C . LEU A 1 98 ? 2.949 -7.040 3.712 1.00 80.44 98 LEU A C 1
ATOM 805 O O . LEU A 1 98 ? 3.206 -6.679 2.567 1.00 80.44 98 LEU A O 1
ATOM 809 N N . TYR A 1 99 ? 2.958 -6.206 4.750 1.00 85.00 99 TYR A N 1
ATOM 810 C CA . TYR A 1 99 ? 3.302 -4.793 4.650 1.00 85.00 99 TYR A CA 1
ATOM 811 C C . TYR A 1 99 ? 4.757 -4.588 4.225 1.00 85.00 99 TYR A C 1
ATOM 813 O O . TYR A 1 99 ? 5.031 -3.816 3.310 1.00 85.00 99 TYR A O 1
ATOM 821 N N . VAL A 1 100 ? 5.690 -5.317 4.845 1.00 88.75 100 VAL A N 1
ATOM 822 C CA . VAL A 1 100 ? 7.116 -5.267 4.489 1.00 88.75 100 VAL A CA 1
ATOM 823 C C . VAL A 1 100 ? 7.333 -5.750 3.056 1.00 88.75 100 VAL A C 1
ATOM 825 O O . VAL A 1 100 ? 8.024 -5.083 2.286 1.00 88.75 100 VAL A O 1
ATOM 828 N N . ILE A 1 101 ? 6.700 -6.861 2.668 1.00 90.94 101 ILE A N 1
ATOM 829 C CA . ILE A 1 101 ? 6.756 -7.365 1.290 1.00 90.94 101 ILE A CA 1
ATOM 830 C C . ILE A 1 101 ? 6.220 -6.305 0.321 1.00 90.94 101 ILE A C 1
ATOM 832 O O . ILE A 1 101 ? 6.878 -5.999 -0.672 1.00 90.94 101 ILE A O 1
ATOM 836 N N . LEU A 1 102 ? 5.072 -5.692 0.619 1.00 92.06 102 LEU A N 1
ATOM 837 C CA . LEU A 1 102 ? 4.477 -4.657 -0.225 1.00 92.06 102 LEU A CA 1
ATOM 838 C C . LEU A 1 102 ? 5.392 -3.437 -0.377 1.00 92.06 102 LEU A C 1
ATOM 840 O O . LEU A 1 102 ? 5.526 -2.928 -1.488 1.00 92.06 102 LEU A O 1
ATOM 844 N N . ILE A 1 103 ? 6.047 -2.994 0.700 1.00 93.50 103 ILE A N 1
ATOM 845 C CA . ILE A 1 103 ? 7.028 -1.899 0.667 1.00 93.50 103 ILE A CA 1
ATOM 846 C C . ILE A 1 103 ? 8.160 -2.237 -0.306 1.00 93.50 103 ILE A C 1
ATOM 848 O O . ILE A 1 103 ? 8.437 -1.464 -1.224 1.00 93.50 103 ILE A O 1
ATOM 852 N N . VAL A 1 104 ? 8.783 -3.406 -0.140 1.00 94.94 104 VAL A N 1
ATOM 853 C CA . VAL A 1 104 ? 9.912 -3.836 -0.979 1.00 94.94 104 VAL A CA 1
ATOM 854 C C . VAL A 1 104 ? 9.491 -3.929 -2.445 1.00 94.94 104 VAL A C 1
ATOM 856 O O . VAL A 1 104 ? 10.150 -3.352 -3.311 1.00 94.94 104 VAL A O 1
ATOM 859 N N . LEU A 1 105 ? 8.364 -4.587 -2.728 1.00 94.12 105 LEU A N 1
ATOM 860 C CA . LEU A 1 105 ? 7.843 -4.714 -4.089 1.00 94.12 105 LEU A CA 1
ATOM 861 C C . LEU A 1 105 ? 7.518 -3.349 -4.706 1.00 94.12 105 LEU A C 1
ATOM 863 O O . LEU A 1 105 ? 7.826 -3.128 -5.874 1.00 94.12 105 LEU A O 1
ATOM 867 N N . THR A 1 106 ? 6.956 -2.423 -3.926 1.00 95.06 106 THR A N 1
ATOM 868 C CA . THR A 1 106 ? 6.628 -1.064 -4.379 1.00 95.06 106 THR A CA 1
ATOM 869 C C . THR A 1 106 ? 7.876 -0.310 -4.830 1.00 95.06 106 THR A C 1
ATOM 871 O O . THR A 1 106 ? 7.870 0.263 -5.918 1.00 95.06 106 THR A O 1
ATOM 874 N N . PHE A 1 107 ? 8.967 -0.352 -4.057 1.00 96.31 107 PHE A N 1
ATOM 875 C CA . PHE A 1 107 ? 10.217 0.315 -4.437 1.00 96.31 107 PHE A CA 1
ATOM 876 C C . PHE A 1 107 ? 10.918 -0.360 -5.619 1.00 96.31 107 PHE A C 1
ATOM 878 O O . PHE A 1 107 ? 11.401 0.338 -6.513 1.00 96.31 107 PHE A O 1
ATOM 885 N N . ILE A 1 108 ? 10.932 -1.696 -5.677 1.00 94.69 108 ILE A N 1
ATOM 886 C CA . ILE A 1 108 ? 11.474 -2.432 -6.831 1.00 94.69 108 ILE A CA 1
ATOM 887 C C . ILE A 1 108 ? 10.692 -2.075 -8.100 1.00 94.69 108 ILE A C 1
ATOM 889 O O . ILE A 1 108 ? 11.282 -1.785 -9.142 1.00 94.69 108 ILE A O 1
ATOM 893 N N . PHE A 1 109 ? 9.362 -2.050 -8.017 1.00 94.31 109 PHE A N 1
ATOM 894 C CA . PHE A 1 109 ? 8.521 -1.689 -9.151 1.00 94.31 109 PHE A CA 1
ATOM 895 C C . PHE A 1 109 ? 8.699 -0.224 -9.550 1.00 94.31 109 PHE A C 1
ATOM 897 O O . PHE A 1 109 ? 8.834 0.055 -10.738 1.00 94.31 109 PHE A O 1
ATOM 904 N N . ALA A 1 110 ? 8.790 0.703 -8.589 1.00 93.62 110 ALA A N 1
ATOM 905 C CA . ALA A 1 110 ? 9.097 2.107 -8.863 1.00 93.62 110 ALA A CA 1
ATOM 906 C C . ALA A 1 110 ? 10.434 2.257 -9.608 1.00 93.62 110 ALA A C 1
ATOM 908 O O . ALA A 1 110 ? 10.507 2.977 -10.602 1.00 93.62 110 ALA A O 1
ATOM 909 N N . TYR A 1 111 ? 11.472 1.528 -9.189 1.00 93.44 111 TYR A N 1
ATOM 910 C CA . TYR A 1 111 ? 12.763 1.510 -9.877 1.00 93.44 111 TYR A CA 1
ATOM 911 C C . TYR A 1 111 ? 12.642 1.013 -11.326 1.00 93.44 111 TYR A C 1
ATOM 913 O O . TYR A 1 111 ? 13.177 1.640 -12.244 1.00 93.44 111 TYR A O 1
ATOM 921 N N . PHE A 1 112 ? 11.905 -0.076 -11.564 1.00 91.12 112 PHE A N 1
ATOM 922 C CA . PHE A 1 112 ? 11.692 -0.578 -12.924 1.00 91.12 112 PHE A CA 1
ATOM 923 C C . PHE A 1 112 ? 10.848 0.353 -13.790 1.00 91.12 112 PHE A C 1
ATOM 925 O O . PHE A 1 112 ? 11.140 0.490 -14.977 1.00 91.12 112 PHE A O 1
ATOM 932 N N . VAL A 1 113 ? 9.845 1.017 -13.215 1.00 90.50 113 VAL A N 1
ATOM 933 C CA . VAL A 1 113 ? 9.083 2.066 -13.900 1.00 90.50 113 VAL A CA 1
ATOM 934 C C . VAL A 1 113 ? 10.012 3.213 -14.301 1.00 90.50 113 VAL A C 1
ATOM 936 O O . VAL A 1 113 ? 10.009 3.605 -15.464 1.00 90.50 113 VAL A O 1
ATOM 939 N N . HIS A 1 114 ? 10.863 3.693 -13.390 1.00 92.19 114 HIS A N 1
ATOM 940 C CA . HIS A 1 114 ? 11.818 4.764 -13.682 1.00 92.19 114 HIS A CA 1
ATOM 941 C C . HIS A 1 114 ? 12.760 4.387 -14.829 1.00 92.19 114 HIS A C 1
ATOM 943 O O . HIS A 1 114 ? 12.830 5.104 -15.818 1.00 92.19 114 HIS A O 1
ATOM 949 N N . LYS A 1 115 ? 13.400 3.214 -14.745 1.00 89.50 115 LYS A N 1
ATOM 950 C CA . LYS A 1 115 ? 14.328 2.701 -15.769 1.00 89.50 115 LYS A CA 1
ATOM 951 C C . LYS A 1 115 ? 13.668 2.441 -17.133 1.00 89.50 115 LYS A C 1
ATOM 953 O O . LYS A 1 115 ? 14.350 2.266 -18.138 1.00 89.50 115 LYS A O 1
ATOM 958 N N . LYS A 1 116 ? 12.345 2.279 -17.172 1.00 84.69 116 LYS A N 1
ATOM 959 C CA . LYS A 1 116 ? 11.600 2.021 -18.410 1.00 84.69 116 LYS A CA 1
ATOM 960 C C . LYS A 1 116 ? 11.278 3.308 -19.168 1.00 84.69 116 LYS A C 1
ATOM 962 O O . LYS A 1 116 ? 11.186 3.253 -20.391 1.00 84.69 116 LYS A O 1
ATOM 967 N N . TYR A 1 117 ? 11.057 4.409 -18.452 1.00 80.75 117 TYR A N 1
ATOM 968 C CA . TYR A 1 117 ? 10.563 5.666 -19.021 1.00 80.75 117 TYR A CA 1
ATOM 969 C C . TYR A 1 117 ? 11.590 6.810 -19.008 1.00 80.75 117 TYR A C 1
ATOM 971 O O . TYR A 1 117 ? 11.344 7.812 -19.675 1.00 80.75 117 TYR A O 1
ATOM 979 N N . ASN A 1 118 ? 12.725 6.638 -18.319 1.00 72.56 118 ASN A N 1
ATOM 980 C CA . ASN A 1 118 ? 13.914 7.498 -18.357 1.00 72.56 118 ASN A CA 1
ATOM 981 C C . ASN A 1 118 ? 15.147 6.676 -18.742 1.00 72.56 118 ASN A C 1
ATOM 983 O O . ASN A 1 118 ? 16.017 7.237 -19.440 1.00 72.56 118 ASN A O 1
#

Radius of gyration: 15.51 Å; chains: 1; bounding box: 34×21×45 Å

Foldseek 3Di:
DDPPPPVLVVLLVLLLVLLVVQLVLLVVLLVVACVPDDPVVNVVSVVVNVVSNVLSVLSNVCSVVLPLVSLVVSLVVLVVCLVVVVVVPPRCPVCNVSSVVSSVSSVVSSVVSVVVPD

Secondary structure (DSSP, 8-state):
--TT-HHHHHHHHHHHHHHHHHHHHHHHHHHHHHTT--HHHHHHHHHHHHHHHHHHHHHHHHHHHT-HHHHHHHHHHHHHHHHHHHT-TTT-TTTHHHHHHHHHHHHHHHHHHHHHH-

Sequence (118 aa):
MSREDPVFLSLKWSIVIITLVNIVYTLYIFFLYFKNTSRERSVRLIIWTIAGVLFFSLGLIGAFKEDFTLMLIFGIVLILNLILGFFQTEIYKGSLLLYVILIVLTFIFAYFVHKKYN

pLDDT: mean 84.42, std 11.38, range [51.69, 96.31]